Protein AF-A0A5J4R564-F1 (afdb_monomer_lite)

Sequence (59 aa):
MEQAYIHGQTFDKIDFRENYLVKGEYENCTFKNCDFSNSDLSNIKFFECGFIACKVWLN

Organism: NCBI:txid433724

pLDDT: mean 92.58, std 10.23, range [47.25, 98.69]

Radius of gyration: 10.94 Å; chains: 1; bounding box: 31×25×24 Å

Foldseek 3Di:
DDADEAECEEAECEECCVVPDGQHEYENYEYYNYECEVHPCPNYHYYNYHYYNYHNDYD

Structure (mmCIF, N/CA/C/O backbone):
data_AF-A0A5J4R564-F1
#
_entry.id   AF-A0A5J4R564-F1
#
loop_
_atom_site.group_PDB
_atom_site.id
_atom_site.type_symbol
_atom_site.label_atom_id
_atom_site.label_alt_id
_atom_site.label_comp_id
_atom_site.label_asym_id
_atom_site.label_entity_id
_atom_site.label_seq_id
_atom_site.pdbx_PDB_ins_code
_atom_site.Cartn_x
_atom_site.Cartn_y
_atom_site.Cartn_z
_atom_site.occupancy
_atom_site.B_iso_or_equiv
_atom_site.auth_se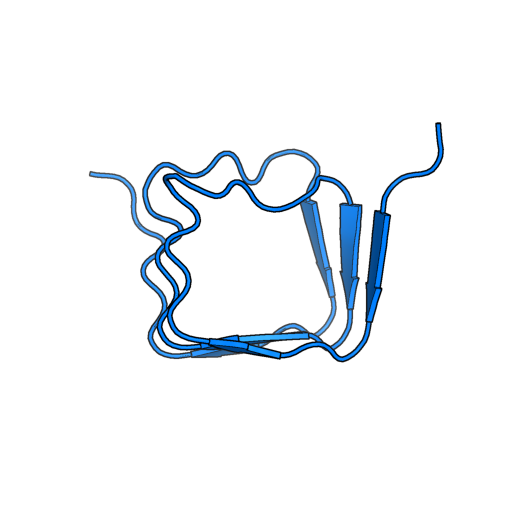q_id
_atom_site.auth_comp_id
_atom_site.auth_asym_id
_atom_site.auth_atom_id
_atom_site.pdbx_PDB_model_num
ATOM 1 N N . MET A 1 1 ? -13.836 18.072 4.367 1.00 58.47 1 MET A N 1
ATOM 2 C CA . MET A 1 1 ? -13.781 16.863 3.521 1.00 58.47 1 MET A CA 1
ATOM 3 C C . MET A 1 1 ? -13.241 15.756 4.396 1.00 58.47 1 MET A C 1
ATOM 5 O O . MET A 1 1 ? -12.262 16.000 5.091 1.00 58.47 1 MET A O 1
ATOM 9 N N . GLU A 1 2 ? -13.931 14.628 4.451 1.00 68.81 2 GLU A N 1
ATOM 10 C CA . GLU A 1 2 ? -13.573 13.501 5.313 1.00 68.81 2 GLU A CA 1
ATOM 11 C C . GLU A 1 2 ? -12.385 12.751 4.694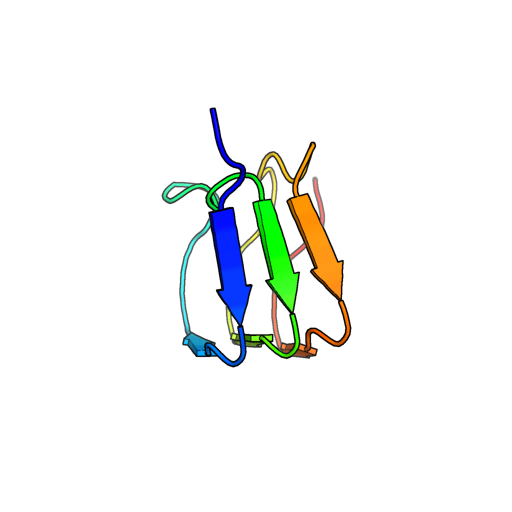 1.00 68.81 2 GLU A C 1
ATOM 13 O O . GLU A 1 2 ? -12.343 12.557 3.478 1.00 68.81 2 GLU A O 1
ATOM 18 N N . GLN A 1 3 ? -11.371 12.431 5.499 1.00 82.69 3 GLN A N 1
ATOM 19 C CA . GLN A 1 3 ? -10.237 11.621 5.045 1.00 82.69 3 GLN A CA 1
ATOM 20 C C . GLN A 1 3 ? -10.711 10.179 4.836 1.00 82.69 3 GLN A C 1
ATOM 22 O O . GLN A 1 3 ? -11.603 9.721 5.546 1.00 82.69 3 GLN A O 1
ATOM 27 N N . ALA A 1 4 ? -10.135 9.462 3.867 1.00 95.06 4 ALA A N 1
ATOM 28 C CA . ALA A 1 4 ? -10.497 8.065 3.658 1.00 95.06 4 ALA A CA 1
ATOM 29 C C . ALA A 1 4 ? -10.089 7.223 4.880 1.00 95.06 4 ALA A C 1
ATOM 31 O O . ALA A 1 4 ? -9.000 7.416 5.417 1.00 95.06 4 ALA A O 1
ATOM 32 N N . TYR A 1 5 ? -10.942 6.287 5.293 1.00 96.81 5 TYR A N 1
ATOM 33 C CA . TYR A 1 5 ? -10.621 5.278 6.302 1.00 96.81 5 TYR A CA 1
ATOM 34 C C . TYR A 1 5 ? -10.801 3.892 5.679 1.00 96.81 5 TYR A C 1
ATOM 36 O O . TYR A 1 5 ? -11.900 3.526 5.257 1.00 96.81 5 TYR A O 1
ATOM 44 N N . ILE A 1 6 ? -9.703 3.147 5.565 1.00 98.12 6 ILE A N 1
ATOM 45 C CA . ILE A 1 6 ? -9.652 1.817 4.964 1.00 98.12 6 ILE A CA 1
ATOM 46 C C . ILE A 1 6 ? -9.226 0.819 6.039 1.00 98.12 6 ILE A C 1
ATOM 48 O O . ILE A 1 6 ? -8.169 0.967 6.642 1.00 98.12 6 ILE A O 1
ATOM 52 N N . HIS A 1 7 ? -10.020 -0.230 6.245 1.00 98.19 7 HIS A N 1
ATOM 53 C CA . HIS A 1 7 ? -9.773 -1.232 7.278 1.00 98.19 7 HIS A CA 1
ATOM 54 C C . HIS A 1 7 ? -9.733 -2.655 6.703 1.00 98.19 7 HIS A C 1
ATOM 56 O O . HIS A 1 7 ? -10.587 -3.016 5.891 1.00 98.19 7 HIS A O 1
ATOM 62 N N . GLY A 1 8 ? -8.765 -3.470 7.138 1.00 98.12 8 GLY A N 1
ATOM 63 C CA . GLY A 1 8 ? -8.746 -4.921 6.899 1.00 98.12 8 GLY A CA 1
ATOM 64 C C . GLY A 1 8 ? -8.522 -5.362 5.446 1.00 98.12 8 GLY A C 1
ATOM 65 O O . GLY A 1 8 ? -8.747 -6.527 5.118 1.00 98.12 8 GLY A O 1
ATOM 66 N N . GLN A 1 9 ? -8.126 -4.457 4.546 1.00 98.44 9 GLN A N 1
ATOM 67 C CA . GLN A 1 9 ? -8.008 -4.765 3.119 1.00 98.44 9 GLN A CA 1
ATOM 68 C C . GLN A 1 9 ? -6.644 -5.347 2.751 1.00 98.44 9 GLN A C 1
ATOM 70 O O . GLN A 1 9 ? -5.616 -4.986 3.322 1.00 98.44 9 GLN A O 1
ATOM 75 N N . THR A 1 10 ? -6.632 -6.227 1.747 1.00 98.44 10 THR A N 1
ATOM 76 C CA . THR A 1 10 ? -5.398 -6.719 1.127 1.00 98.44 10 THR A CA 1
ATOM 77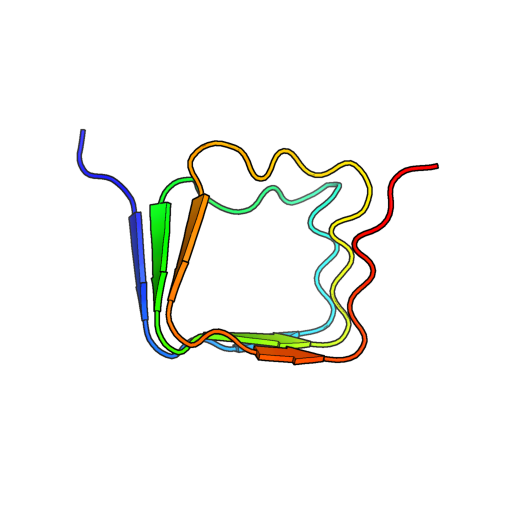 C C . THR A 1 10 ? -5.226 -6.117 -0.261 1.00 98.44 10 THR A C 1
ATOM 79 O O . THR A 1 10 ? -6.103 -6.243 -1.111 1.00 98.44 10 THR A O 1
ATOM 82 N N . PHE A 1 11 ? -4.064 -5.521 -0.496 1.00 98.19 11 PHE A N 1
ATOM 83 C CA . PHE A 1 11 ? -3.618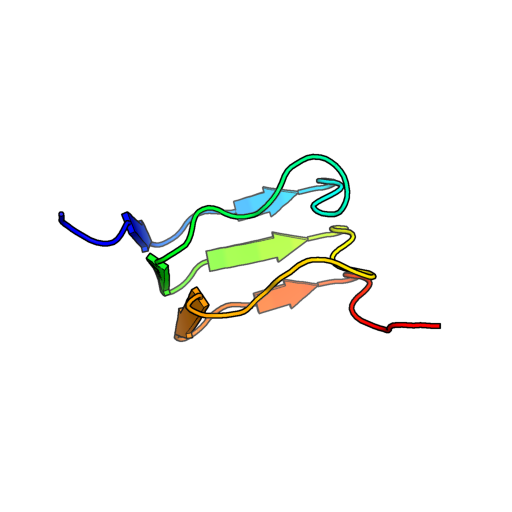 -4.989 -1.777 1.00 98.19 11 PHE A CA 1
ATOM 84 C C . PHE A 1 11 ? -2.482 -5.883 -2.283 1.00 98.19 11 PHE A C 1
ATOM 86 O O . PHE A 1 11 ? -1.471 -6.009 -1.596 1.00 98.19 11 PHE A O 1
ATOM 93 N N . ASP A 1 12 ? -2.634 -6.528 -3.444 1.00 98.25 12 ASP A N 1
ATOM 94 C CA . ASP A 1 12 ? -1.629 -7.460 -3.988 1.00 98.25 12 ASP A CA 1
ATOM 95 C C . ASP A 1 12 ? -1.210 -7.065 -5.408 1.00 98.25 12 ASP A C 1
ATOM 97 O O . ASP A 1 12 ? -2.061 -6.831 -6.266 1.00 98.25 12 ASP A O 1
ATOM 101 N N . LYS A 1 13 ? 0.105 -7.026 -5.658 1.00 97.56 13 LYS A N 1
ATOM 102 C CA . LYS A 1 13 ? 0.731 -6.751 -6.969 1.00 97.56 13 LYS A CA 1
ATOM 103 C C . LYS A 1 13 ? 0.317 -5.416 -7.598 1.00 97.56 13 LYS A C 1
ATOM 105 O O . LYS A 1 13 ? 0.143 -5.330 -8.812 1.00 97.56 13 LYS A O 1
ATOM 110 N N . ILE A 1 14 ? 0.173 -4.378 -6.776 1.00 96.75 14 ILE A N 1
ATOM 111 C CA . ILE A 1 14 ? -0.184 -3.029 -7.238 1.00 96.75 14 ILE A CA 1
ATOM 112 C C . ILE A 1 14 ? 1.062 -2.154 -7.368 1.00 96.75 14 ILE A C 1
ATOM 114 O O . ILE A 1 14 ? 1.880 -2.074 -6.451 1.00 96.75 14 ILE A O 1
ATOM 118 N N . ASP A 1 15 ? 1.168 -1.468 -8.502 1.00 95.88 15 ASP A N 1
ATOM 119 C CA . ASP A 1 15 ? 2.143 -0.409 -8.736 1.00 95.88 15 ASP A CA 1
ATOM 120 C C . ASP A 1 15 ? 1.561 0.945 -8.285 1.00 95.88 15 ASP A C 1
ATOM 122 O O . ASP A 1 15 ? 0.784 1.579 -9.008 1.00 95.88 15 ASP A O 1
ATOM 126 N N . PHE A 1 16 ? 1.905 1.375 -7.066 1.00 95.25 16 PHE A N 1
ATOM 127 C CA . PHE A 1 16 ? 1.423 2.626 -6.468 1.00 95.25 16 PHE A CA 1
ATOM 128 C C . PHE A 1 16 ? 2.171 3.869 -6.976 1.00 95.25 16 PHE A C 1
ATOM 130 O O . PHE A 1 16 ? 1.820 4.988 -6.603 1.00 95.25 16 PHE A O 1
ATOM 137 N N . ARG A 1 17 ? 3.143 3.694 -7.884 1.00 91.00 17 ARG A N 1
ATOM 138 C CA . ARG A 1 17 ? 3.842 4.790 -8.574 1.00 91.00 17 ARG A CA 1
ATOM 139 C C . ARG A 1 17 ? 2.956 5.447 -9.629 1.00 91.00 17 ARG A C 1
ATOM 141 O O . ARG A 1 17 ? 3.034 6.654 -9.834 1.00 91.00 17 ARG A O 1
ATOM 148 N N . GLU A 1 18 ? 2.119 4.639 -10.280 1.00 87.81 18 GLU A N 1
ATOM 149 C CA . GLU A 1 18 ? 1.135 5.073 -11.281 1.00 87.81 18 GLU A CA 1
ATOM 150 C C . GLU A 1 18 ? -0.283 5.156 -10.696 1.00 87.81 18 GLU A C 1
ATOM 152 O O . GLU A 1 18 ? -1.115 5.921 -11.181 1.00 87.81 18 GLU A O 1
ATOM 157 N N . ASN A 1 19 ? -0.555 4.401 -9.627 1.00 88.81 19 ASN A N 1
ATOM 158 C CA . ASN A 1 19 ? -1.864 4.329 -8.982 1.00 88.81 19 ASN A CA 1
ATOM 159 C C . ASN A 1 19 ? -1.770 4.840 -7.549 1.00 88.81 19 ASN A C 1
ATOM 161 O O . ASN A 1 19 ? -1.774 4.034 -6.633 1.00 88.81 19 ASN A O 1
ATOM 165 N N . TYR A 1 20 ? -1.649 6.149 -7.329 1.00 90.31 20 TYR A N 1
ATOM 166 C CA . TYR A 1 20 ? -1.406 6.668 -5.980 1.00 90.31 20 TYR A CA 1
ATOM 167 C C . TYR A 1 20 ? -2.418 6.179 -4.945 1.00 90.31 20 TYR A C 1
ATOM 169 O O . TYR A 1 20 ? -3.629 6.140 -5.179 1.00 90.31 20 TYR A O 1
ATOM 177 N N . LEU A 1 21 ? -1.898 5.857 -3.762 1.00 93.81 21 LEU A N 1
ATOM 178 C CA . LEU A 1 21 ? -2.719 5.506 -2.620 1.00 93.81 21 LEU A CA 1
ATOM 179 C C . LEU A 1 21 ? -3.600 6.702 -2.225 1.00 93.81 21 LEU A C 1
ATOM 181 O O . LEU A 1 21 ? -3.140 7.846 -2.181 1.00 93.81 21 LEU A O 1
ATOM 185 N N . VAL A 1 22 ? -4.869 6.447 -1.910 1.00 94.69 22 VAL A N 1
ATOM 186 C CA . VAL A 1 22 ? -5.780 7.507 -1.459 1.00 94.69 22 VAL A CA 1
ATOM 187 C C . VAL A 1 22 ? -5.289 8.046 -0.115 1.00 94.69 22 VAL A C 1
ATOM 189 O O . VAL A 1 22 ? -5.014 7.264 0.796 1.00 94.69 22 VAL A O 1
ATOM 192 N N . LYS A 1 23 ? -5.197 9.375 0.022 1.00 94.81 23 LYS A N 1
ATOM 193 C CA . LYS A 1 23 ? -4.811 10.032 1.282 1.00 94.81 23 LYS A CA 1
ATOM 194 C C . LYS A 1 23 ? -5.836 9.727 2.375 1.00 94.81 23 LYS A C 1
ATOM 196 O O . LYS A 1 23 ? -7.036 9.925 2.175 1.00 94.81 23 LYS A O 1
ATOM 201 N N . GLY A 1 24 ? -5.362 9.251 3.522 1.00 96.38 24 GLY A N 1
ATOM 202 C CA . GLY A 1 24 ? -6.230 8.772 4.591 1.00 96.38 24 GLY A CA 1
ATOM 203 C C . GLY A 1 24 ? -5.544 7.809 5.550 1.00 96.38 24 GLY A C 1
ATOM 204 O O . GLY A 1 24 ? -4.317 7.705 5.595 1.00 96.38 24 GLY A O 1
ATOM 205 N N . GLU A 1 25 ? -6.356 7.115 6.330 1.00 97.88 25 GLU A N 1
ATOM 206 C CA . GLU A 1 25 ? -5.924 6.168 7.348 1.00 97.88 25 GLU A CA 1
ATOM 207 C C . GLU A 1 25 ? -6.194 4.737 6.874 1.00 97.88 25 GLU A C 1
ATOM 209 O O . GLU A 1 25 ? -7.288 4.411 6.414 1.00 97.88 25 GLU A O 1
ATOM 214 N N . TYR A 1 26 ? -5.173 3.893 6.973 1.00 98.19 26 TYR A N 1
ATOM 215 C CA . TYR A 1 26 ? -5.228 2.471 6.662 1.00 98.19 26 TYR A CA 1
ATOM 216 C C . TYR A 1 26 ? -4.969 1.707 7.953 1.00 98.19 26 TYR A C 1
ATOM 218 O O . TYR A 1 26 ? -3.917 1.877 8.566 1.00 98.19 26 TYR A O 1
ATOM 226 N N . GLU A 1 27 ? -5.914 0.873 8.366 1.00 98.62 27 GLU A N 1
ATOM 227 C CA . GLU A 1 27 ? -5.837 0.098 9.601 1.00 98.62 27 GLU A CA 1
ATOM 228 C C . GLU A 1 27 ? -5.947 -1.398 9.307 1.00 98.62 27 GLU A C 1
ATOM 230 O O . GLU A 1 27 ? -6.797 -1.819 8.521 1.00 98.62 27 GLU A O 1
ATOM 235 N N . ASN A 1 28 ? -5.092 -2.220 9.919 1.00 98.56 28 ASN A N 1
ATOM 236 C CA . ASN A 1 28 ? -5.119 -3.679 9.764 1.00 98.56 28 ASN A CA 1
ATOM 237 C C . ASN A 1 28 ? -5.088 -4.160 8.292 1.00 98.56 28 ASN A C 1
ATOM 239 O O . ASN A 1 28 ? -5.602 -5.224 7.948 1.00 98.56 28 ASN A O 1
ATOM 243 N N . CYS A 1 29 ? -4.497 -3.366 7.392 1.00 98.69 29 CYS A N 1
ATOM 244 C CA . CYS A 1 29 ? -4.387 -3.687 5.968 1.00 98.69 29 CYS A CA 1
ATOM 245 C C . CYS A 1 29 ? -3.098 -4.460 5.655 1.00 98.69 29 CYS A C 1
ATOM 247 O O . CYS A 1 29 ? -2.084 -4.324 6.335 1.00 98.69 29 CYS A O 1
ATOM 249 N N . THR A 1 30 ? -3.104 -5.244 4.578 1.00 98.62 30 THR A N 1
ATOM 250 C CA . THR A 1 30 ? -1.916 -5.946 4.072 1.00 98.62 30 THR A CA 1
ATOM 251 C C . THR A 1 30 ? -1.588 -5.487 2.658 1.00 98.62 30 THR A C 1
ATOM 253 O O . THR A 1 30 ? -2.388 -5.647 1.745 1.00 98.62 30 THR A O 1
ATOM 256 N N . PHE A 1 31 ? -0.383 -4.976 2.451 1.00 98.44 31 PHE A N 1
ATOM 257 C CA . PHE A 1 31 ? 0.177 -4.671 1.139 1.00 98.44 31 PHE A CA 1
ATOM 258 C C . PHE A 1 31 ? 1.172 -5.768 0.768 1.00 98.44 31 PHE A C 1
ATOM 260 O O . PHE A 1 31 ? 2.098 -6.052 1.529 1.00 98.44 31 PHE A O 1
ATOM 267 N N . LYS A 1 32 ? 0.988 -6.407 -0.387 1.00 98.44 32 LYS A N 1
ATOM 268 C CA . LYS A 1 32 ? 1.767 -7.564 -0.824 1.00 98.44 32 LYS A CA 1
ATOM 269 C C . LYS A 1 32 ? 2.266 -7.363 -2.251 1.00 98.44 32 LYS A C 1
ATOM 271 O O . LYS A 1 32 ? 1.495 -7.034 -3.142 1.00 98.44 32 LYS A O 1
ATOM 276 N N . ASN A 1 33 ? 3.555 -7.594 -2.488 1.00 98.00 33 ASN A N 1
ATOM 277 C CA . ASN A 1 33 ? 4.174 -7.445 -3.811 1.00 98.00 33 ASN A CA 1
ATOM 278 C C . ASN A 1 33 ? 3.910 -6.071 -4.465 1.00 98.00 33 ASN A C 1
ATOM 280 O O . ASN A 1 33 ? 3.816 -5.983 -5.689 1.00 98.00 33 ASN A O 1
ATOM 284 N N . CYS A 1 34 ? 3.731 -5.019 -3.665 1.00 97.50 34 CYS A N 1
ATOM 285 C CA . CYS A 1 34 ? 3.409 -3.685 -4.159 1.00 97.50 34 CYS A CA 1
ATOM 286 C C . CYS A 1 34 ? 4.671 -2.847 -4.388 1.00 97.50 34 CYS A C 1
ATOM 288 O O . CYS A 1 34 ? 5.690 -3.037 -3.720 1.00 97.50 34 CYS A O 1
ATOM 290 N N . ASP A 1 35 ? 4.594 -1.887 -5.302 1.00 96.25 35 ASP A N 1
ATOM 291 C CA . ASP A 1 35 ? 5.672 -0.932 -5.557 1.00 96.25 35 ASP A CA 1
ATOM 292 C C . ASP A 1 35 ? 5.248 0.471 -5.114 1.00 96.25 35 ASP A C 1
ATOM 294 O O . ASP A 1 35 ? 4.356 1.067 -5.710 1.00 96.25 35 ASP A O 1
ATOM 298 N N . PHE A 1 36 ? 5.868 0.977 -4.049 1.00 95.38 36 PHE A N 1
ATOM 299 C CA . PHE A 1 36 ? 5.682 2.332 -3.527 1.00 95.38 36 PHE A CA 1
ATOM 300 C C . PHE A 1 36 ? 6.858 3.258 -3.879 1.00 95.38 36 PHE A C 1
ATOM 302 O O . PHE A 1 36 ? 6.913 4.389 -3.392 1.00 95.38 36 PHE A O 1
ATOM 309 N N . SER A 1 37 ? 7.829 2.819 -4.690 1.00 93.88 37 SER A N 1
ATOM 310 C CA . SER A 1 37 ? 9.015 3.625 -5.004 1.00 93.88 37 SER A CA 1
ATOM 311 C C . SER A 1 37 ? 8.634 4.948 -5.673 1.00 93.88 37 SER A C 1
ATOM 313 O O . SER A 1 37 ? 7.987 4.967 -6.711 1.00 93.88 37 SER A O 1
ATOM 315 N N . ASN A 1 38 ? 9.069 6.078 -5.116 1.00 90.00 38 ASN A N 1
ATOM 316 C CA . ASN A 1 38 ? 8.693 7.429 -5.573 1.00 90.00 38 ASN A CA 1
ATOM 317 C C . ASN A 1 38 ? 7.209 7.801 -5.379 1.00 90.00 38 ASN A C 1
ATOM 319 O O . ASN A 1 38 ? 6.767 8.813 -5.919 1.00 90.00 38 ASN A O 1
ATOM 323 N N . SER A 1 39 ? 6.435 7.029 -4.609 1.00 90.75 39 SER A N 1
ATOM 324 C CA . SER A 1 39 ? 5.050 7.392 -4.273 1.00 90.75 39 SER A CA 1
ATOM 325 C C . SER A 1 39 ? 4.999 8.485 -3.201 1.00 90.75 39 SER A C 1
ATOM 327 O O . SER A 1 39 ? 5.731 8.424 -2.212 1.00 90.75 39 SER A O 1
ATOM 329 N N . ASP A 1 40 ? 4.100 9.464 -3.358 1.00 89.94 40 ASP A N 1
ATOM 330 C CA . ASP A 1 40 ? 3.796 10.435 -2.300 1.00 89.94 40 ASP A CA 1
ATOM 331 C C . ASP A 1 40 ? 2.974 9.758 -1.197 1.00 89.94 40 ASP A C 1
ATOM 333 O O . ASP A 1 40 ? 1.763 9.584 -1.320 1.00 89.94 40 ASP A O 1
ATOM 337 N N . LEU A 1 41 ? 3.645 9.388 -0.108 1.00 91.69 41 LEU A N 1
ATOM 338 C CA . LEU A 1 41 ? 3.006 8.829 1.084 1.00 91.69 41 LEU A CA 1
ATOM 339 C C . LEU A 1 41 ? 2.637 9.903 2.122 1.00 91.69 41 LEU A C 1
ATOM 341 O O . LEU A 1 41 ? 2.241 9.581 3.244 1.00 91.69 41 LEU A O 1
ATOM 345 N N . SER A 1 42 ? 2.765 11.191 1.781 1.00 91.00 42 SER A N 1
ATOM 346 C CA . SER A 1 42 ? 2.393 12.271 2.691 1.00 91.00 42 SER A CA 1
ATOM 347 C C . SER A 1 42 ? 0.895 12.251 2.987 1.00 91.00 42 SER A C 1
ATOM 349 O O . SER A 1 42 ? 0.052 12.080 2.103 1.00 91.00 42 SER A O 1
ATOM 351 N N . ASN A 1 43 ? 0.551 12.511 4.250 1.00 93.62 43 ASN A N 1
ATOM 352 C CA . ASN A 1 43 ? -0.833 12.517 4.735 1.00 93.62 43 ASN A CA 1
ATOM 353 C C . ASN A 1 43 ? -1.547 11.159 4.600 1.00 93.62 43 ASN A C 1
ATOM 355 O O . ASN A 1 43 ? -2.777 11.111 4.568 1.00 93.62 43 ASN A O 1
ATOM 359 N N . ILE A 1 44 ? -0.781 10.069 4.543 1.00 95.56 44 ILE A N 1
ATOM 360 C CA . ILE A 1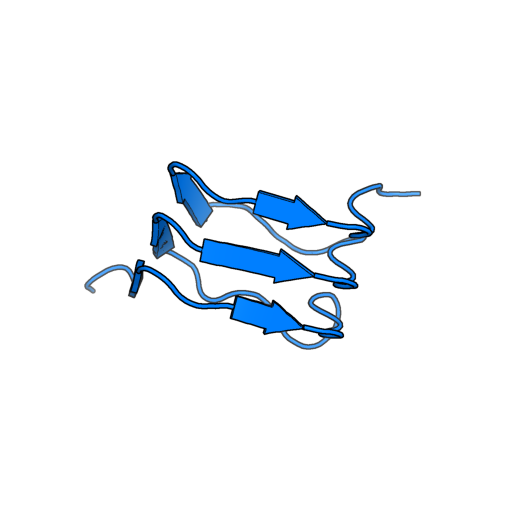 44 ? -1.278 8.711 4.731 1.00 95.56 44 ILE A CA 1
ATOM 361 C C . ILE A 1 44 ? -0.784 8.210 6.085 1.00 95.56 44 ILE A C 1
ATOM 363 O O . ILE A 1 44 ? 0.386 8.379 6.431 1.00 95.56 44 ILE A O 1
ATOM 367 N N . LYS A 1 45 ? -1.681 7.603 6.862 1.00 96.81 45 LYS A N 1
ATOM 368 C CA . LYS A 1 45 ? -1.336 6.940 8.120 1.00 96.81 45 LYS A CA 1
ATOM 369 C C . LYS A 1 45 ? -1.597 5.451 7.992 1.00 96.81 45 LYS A C 1
ATOM 371 O O . LYS A 1 45 ? -2.643 5.049 7.493 1.00 96.81 45 LYS A O 1
ATOM 376 N N . PHE A 1 46 ? -0.659 4.655 8.481 1.00 97.06 46 PHE A N 1
ATOM 377 C CA . PHE A 1 46 ? -0.782 3.206 8.540 1.00 97.06 46 PHE A CA 1
ATOM 378 C C . PHE A 1 46 ? -0.792 2.771 10.006 1.00 97.06 46 PHE A C 1
ATOM 380 O O . PHE A 1 46 ? 0.139 3.084 10.748 1.00 97.06 46 PHE A O 1
ATOM 387 N N . PHE A 1 47 ? -1.826 2.039 10.408 1.00 97.94 47 PHE A N 1
ATOM 388 C CA . PHE A 1 47 ? -1.988 1.450 11.733 1.00 97.94 47 PHE A CA 1
ATOM 389 C C . PHE A 1 47 ? -2.083 -0.067 11.583 1.00 97.94 47 PHE A C 1
ATOM 391 O O . PHE A 1 47 ? -2.884 -0.564 10.796 1.00 97.94 47 PHE A O 1
ATOM 398 N N . GLU A 1 48 ? -1.224 -0.810 12.280 1.00 98.06 48 GLU A N 1
ATOM 399 C CA . GLU A 1 48 ? -1.228 -2.286 12.260 1.00 98.06 48 GLU A CA 1
ATOM 400 C C . GLU A 1 48 ? -1.189 -2.900 10.841 1.00 98.06 48 GLU A C 1
ATOM 402 O O . GLU A 1 48 ? -1.714 -3.981 10.593 1.00 98.06 48 GLU A O 1
ATOM 407 N N . CYS A 1 49 ? -0.573 -2.208 9.874 1.00 98.12 49 CYS A N 1
ATOM 408 C CA . CYS A 1 49 ? -0.510 -2.671 8.488 1.00 98.12 49 CYS A CA 1
ATOM 409 C C . CYS A 1 49 ? 0.732 -3.529 8.216 1.00 98.12 49 CYS A C 1
ATOM 411 O O . CYS A 1 49 ? 1.840 -3.206 8.651 1.00 98.12 49 CYS A O 1
ATOM 413 N N . GLY A 1 50 ? 0.562 -4.589 7.426 1.00 97.62 50 GLY A N 1
ATOM 414 C CA . GLY A 1 50 ? 1.649 -5.436 6.938 1.00 97.62 50 GLY A CA 1
ATOM 415 C C . GLY A 1 50 ? 2.124 -5.023 5.545 1.00 97.62 50 GLY A C 1
ATOM 416 O O . GLY A 1 50 ? 1.307 -4.803 4.657 1.00 97.62 50 GLY A O 1
ATOM 417 N N . PHE A 1 51 ? 3.440 -4.981 5.325 1.00 97.38 51 PHE A N 1
ATOM 418 C CA . PHE A 1 51 ? 4.050 -4.753 4.009 1.00 97.38 51 PHE A CA 1
ATOM 419 C C . PHE A 1 51 ? 4.960 -5.937 3.660 1.00 97.38 51 PHE A C 1
ATOM 421 O O . PHE A 1 51 ? 6.007 -6.128 4.276 1.00 97.38 51 PHE A O 1
ATOM 428 N N . ILE A 1 52 ? 4.554 -6.760 2.692 1.00 97.62 52 ILE A N 1
ATOM 429 C CA . ILE A 1 52 ? 5.191 -8.042 2.364 1.00 97.62 52 ILE A CA 1
ATOM 430 C C . ILE A 1 52 ? 5.741 -7.988 0.942 1.00 97.62 52 ILE A C 1
ATOM 432 O O . ILE A 1 52 ? 4.982 -7.861 -0.016 1.00 97.62 52 ILE A O 1
ATOM 436 N N . ALA A 1 53 ? 7.059 -8.145 0.796 1.00 96.81 53 ALA A N 1
ATOM 437 C CA . ALA A 1 53 ? 7.741 -8.092 -0.502 1.00 96.81 53 ALA A CA 1
ATOM 438 C C . ALA A 1 53 ? 7.439 -6.804 -1.301 1.00 96.81 53 ALA A C 1
ATOM 440 O O . ALA A 1 53 ? 7.390 -6.822 -2.530 1.00 96.81 53 ALA A O 1
ATOM 441 N N . CYS A 1 54 ? 7.223 -5.689 -0.598 1.00 96.25 54 CYS A N 1
ATOM 442 C CA . CYS A 1 54 ? 6.989 -4.389 -1.215 1.00 96.25 54 CYS A CA 1
ATOM 443 C C . CYS A 1 54 ? 8.305 -3.647 -1.464 1.00 96.25 54 CYS A C 1
ATOM 445 O O . CYS A 1 54 ? 9.261 -3.771 -0.694 1.00 96.25 54 CYS A O 1
ATOM 447 N N . LYS A 1 55 ? 8.336 -2.826 -2.512 1.00 94.94 55 LYS A N 1
ATOM 448 C CA . LYS A 1 55 ? 9.424 -1.871 -2.755 1.00 94.94 55 LYS A CA 1
ATOM 449 C C . LYS A 1 55 ? 9.030 -0.515 -2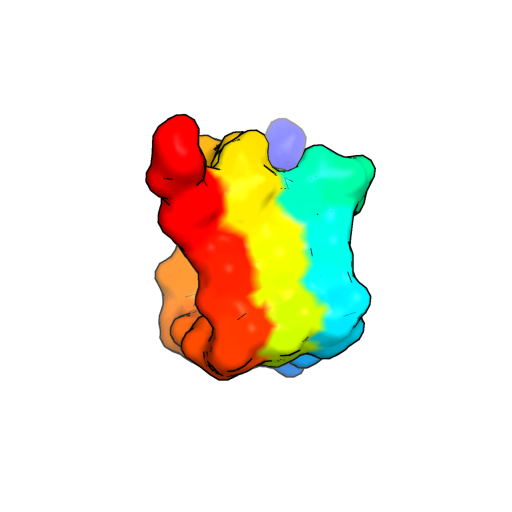.186 1.00 94.94 55 LYS A C 1
ATOM 451 O O . LYS A 1 55 ? 7.929 -0.047 -2.446 1.00 94.94 55 LYS A O 1
ATOM 456 N N . VAL A 1 56 ? 9.907 0.088 -1.388 1.00 83.88 56 VAL A N 1
ATOM 457 C CA . VAL A 1 56 ? 9.642 1.365 -0.691 1.00 83.88 56 VAL A CA 1
ATOM 458 C C . VAL A 1 56 ? 10.770 2.388 -0.844 1.00 83.88 56 VAL A C 1
ATOM 460 O O . VAL A 1 56 ? 10.627 3.529 -0.422 1.00 83.88 56 VAL A O 1
ATOM 463 N N . TRP A 1 57 ? 11.902 2.000 -1.432 1.00 77.69 57 TRP A N 1
ATOM 464 C CA . TRP A 1 57 ? 13.077 2.862 -1.527 1.00 77.69 57 TRP A CA 1
ATOM 465 C C . TRP A 1 57 ? 12.962 3.836 -2.701 1.00 77.69 57 TRP A C 1
ATOM 467 O O . TRP A 1 57 ? 12.438 3.488 -3.764 1.00 77.69 57 TRP A O 1
ATOM 477 N N . LEU A 1 58 ? 13.478 5.043 -2.487 1.00 60.97 58 LEU A N 1
ATOM 478 C CA . LEU A 1 58 ? 13.792 6.017 -3.527 1.00 60.97 58 LEU A CA 1
ATOM 479 C C . LEU A 1 58 ? 15.213 5.720 -4.020 1.00 60.97 58 LEU A C 1
ATOM 481 O O . LEU A 1 58 ? 16.080 5.407 -3.200 1.00 60.97 58 LEU A O 1
ATOM 485 N N . ASN A 1 59 ? 15.443 5.809 -5.328 1.00 47.25 59 ASN A N 1
ATOM 486 C CA . ASN A 1 59 ? 16.801 6.009 -5.837 1.00 47.25 59 ASN A CA 1
ATOM 487 C C . ASN A 1 59 ? 17.184 7.473 -5.621 1.00 47.25 59 ASN A C 1
ATOM 489 O O . ASN A 1 59 ? 16.303 8.327 -5.876 1.00 47.25 59 ASN A O 1
#

Secondary structure (DSSP, 8-state):
-PPEEEES-EEES-BTTTSPPPSEEEES-EEES-B-TT---TTEEEES-EEES-B----